Protein AF-A0A529QTK1-F1 (afdb_monomer)

Structure (mmCIF, N/CA/C/O backbone):
data_AF-A0A529QTK1-F1
#
_entry.id   AF-A0A529QTK1-F1
#
loop_
_atom_site.group_PDB
_atom_site.id
_atom_site.type_symbol
_atom_site.label_atom_id
_atom_site.label_alt_id
_atom_site.label_comp_id
_atom_site.label_asym_id
_atom_site.label_entity_id
_atom_site.label_seq_id
_atom_site.pdbx_PDB_ins_code
_atom_site.Cartn_x
_atom_site.Cartn_y
_atom_site.Cartn_z
_atom_site.occupancy
_atom_site.B_iso_or_equiv
_atom_site.auth_seq_id
_atom_site.auth_comp_id
_atom_site.auth_asym_id
_atom_site.auth_atom_id
_atom_site.pdbx_PDB_model_num
ATOM 1 N N . MET A 1 1 ? -13.438 6.188 11.849 1.00 73.81 1 MET A N 1
ATOM 2 C CA . MET A 1 1 ? -12.173 6.450 12.564 1.00 73.81 1 MET A CA 1
ATOM 3 C C . MET A 1 1 ? -12.417 7.597 13.525 1.00 73.81 1 MET A C 1
ATOM 5 O O . MET A 1 1 ? -13.059 8.568 13.130 1.00 73.81 1 MET A O 1
ATOM 9 N N . LYS A 1 2 ? -11.990 7.445 14.773 1.00 82.31 2 LYS A N 1
ATOM 10 C CA . LYS A 1 2 ? -12.064 8.463 15.828 1.00 82.31 2 LYS A CA 1
ATOM 11 C C . LYS A 1 2 ? -10.738 8.467 16.573 1.00 82.31 2 LYS A C 1
ATOM 13 O O . LYS A 1 2 ? -10.085 7.428 16.594 1.00 82.31 2 LYS A O 1
ATOM 18 N N . TYR A 1 3 ? -10.356 9.593 17.167 1.00 80.44 3 TYR A N 1
ATOM 19 C CA . TYR A 1 3 ? -9.259 9.559 18.127 1.00 80.44 3 TYR A CA 1
ATOM 20 C C . TYR A 1 3 ? -9.707 8.805 19.373 1.00 80.44 3 TYR A C 1
ATOM 22 O O . TYR A 1 3 ? -10.888 8.868 19.715 1.00 80.44 3 TYR A O 1
ATOM 30 N N . LYS A 1 4 ? -8.800 8.126 20.080 1.00 81.81 4 LYS A N 1
ATOM 31 C CA . LYS A 1 4 ? -9.155 7.396 21.309 1.00 81.81 4 LYS A CA 1
ATOM 32 C C . LYS A 1 4 ? -9.884 8.290 22.310 1.00 81.81 4 LYS A C 1
ATOM 34 O O . LYS A 1 4 ? -10.850 7.859 22.931 1.00 81.81 4 LYS A O 1
ATOM 39 N N . ILE A 1 5 ? -9.423 9.532 22.447 1.00 82.12 5 ILE A N 1
ATOM 40 C CA . ILE A 1 5 ? -10.019 10.526 23.345 1.00 82.12 5 ILE A CA 1
ATOM 41 C C . ILE A 1 5 ? -11.475 10.865 22.985 1.00 82.12 5 ILE A C 1
ATOM 43 O O . ILE A 1 5 ? -12.234 11.254 23.864 1.00 82.12 5 ILE A O 1
ATOM 47 N N . ASP A 1 6 ? -11.871 10.648 21.730 1.00 85.25 6 ASP A N 1
ATOM 48 C CA . ASP A 1 6 ? -13.224 10.881 21.220 1.00 85.25 6 ASP A CA 1
ATOM 49 C C . ASP A 1 6 ? -14.089 9.604 21.223 1.00 85.25 6 ASP A C 1
ATOM 51 O O . ASP A 1 6 ? -15.208 9.617 20.707 1.00 85.25 6 ASP A O 1
ATOM 55 N N . VAL A 1 7 ? -13.575 8.472 21.727 1.00 85.25 7 VAL A N 1
ATOM 56 C CA . VAL A 1 7 ? -14.351 7.231 21.886 1.00 85.25 7 VAL A CA 1
ATOM 57 C C . VAL A 1 7 ? -14.991 7.213 23.271 1.00 85.25 7 VAL A C 1
ATOM 59 O O . VAL A 1 7 ? -14.496 6.565 24.196 1.00 85.25 7 VAL A O 1
ATOM 62 N N . ASP A 1 8 ? -16.102 7.930 23.393 1.00 89.50 8 ASP A N 1
ATOM 63 C CA . ASP A 1 8 ? -16.934 7.984 24.594 1.00 89.50 8 ASP A CA 1
ATOM 64 C C . ASP A 1 8 ? -18.047 6.915 24.602 1.00 89.50 8 ASP A C 1
ATOM 66 O O . ASP A 1 8 ? -18.205 6.120 23.668 1.00 89.50 8 ASP A O 1
ATOM 70 N N . GLU A 1 9 ? -18.782 6.848 25.715 1.00 88.75 9 GLU A N 1
ATOM 71 C CA . GLU A 1 9 ? -19.874 5.886 25.903 1.00 88.75 9 GLU A CA 1
ATOM 72 C C . GLU A 1 9 ? -21.047 6.167 24.957 1.00 88.75 9 GLU A C 1
ATOM 74 O O . GLU A 1 9 ? -21.639 5.237 24.413 1.00 88.75 9 GLU A O 1
ATOM 79 N N . ASP A 1 10 ? -21.320 7.441 24.671 1.00 90.81 10 ASP A N 1
ATOM 80 C CA . ASP A 1 10 ? -22.391 7.856 23.764 1.00 90.81 10 ASP A CA 1
ATOM 81 C C . ASP A 1 10 ? -22.132 7.366 22.330 1.00 90.81 10 ASP A C 1
ATOM 83 O O . ASP A 1 10 ? -23.041 6.875 21.648 1.00 90.81 10 ASP A O 1
ATOM 87 N N . LEU A 1 11 ? -20.882 7.435 21.860 1.00 87.50 11 LEU A N 1
ATOM 88 C CA . LEU A 1 11 ? -20.485 6.890 20.565 1.00 87.50 11 LEU A CA 1
ATOM 89 C C . LEU A 1 11 ? -20.631 5.364 20.522 1.00 87.50 11 LEU A C 1
ATOM 91 O O . LEU A 1 11 ? -21.099 4.826 19.514 1.00 87.50 11 LEU A O 1
ATOM 95 N N . ARG A 1 12 ? -20.227 4.664 21.589 1.00 88.56 12 ARG A N 1
ATOM 96 C CA . ARG A 1 12 ? -20.360 3.200 21.691 1.00 88.56 12 ARG A CA 1
ATOM 97 C C . ARG A 1 12 ? -21.825 2.784 21.656 1.00 88.56 12 ARG A C 1
ATOM 99 O O . ARG A 1 12 ? -22.177 1.875 20.905 1.00 88.56 12 ARG A O 1
ATOM 106 N N . GLU A 1 13 ? -22.666 3.490 22.399 1.00 90.69 13 GLU A N 1
ATOM 107 C CA . GLU A 1 13 ? -24.103 3.247 22.456 1.00 90.69 13 GLU A CA 1
ATOM 108 C C . GLU A 1 13 ? -24.776 3.538 21.111 1.00 90.69 13 GLU A C 1
ATOM 110 O O . GLU A 1 13 ? -25.578 2.740 20.628 1.00 90.69 13 GLU A O 1
ATOM 115 N N . THR A 1 14 ? -24.377 4.618 20.434 1.00 89.69 14 THR A N 1
ATOM 116 C CA . THR A 1 14 ? -24.846 4.919 19.073 1.00 89.69 14 THR A CA 1
ATOM 117 C C . THR A 1 14 ? -24.508 3.781 18.112 1.00 89.69 14 THR A C 1
ATOM 119 O O . THR A 1 14 ? -25.367 3.341 17.347 1.00 89.69 14 THR A O 1
ATOM 122 N N . LEU A 1 15 ? -23.273 3.269 18.156 1.00 87.19 15 LEU A N 1
ATOM 123 C CA . LEU A 1 15 ? -22.864 2.146 17.314 1.00 87.19 15 LEU A CA 1
ATOM 124 C C . LEU A 1 15 ? -23.662 0.877 17.642 1.00 87.19 15 LEU A C 1
ATOM 126 O O . LEU A 1 15 ? -24.111 0.200 16.721 1.00 87.19 15 LEU A O 1
ATOM 130 N N . ARG A 1 16 ? -23.888 0.584 18.931 1.00 88.06 16 ARG A N 1
ATOM 131 C CA . ARG A 1 16 ? -24.700 -0.556 19.385 1.00 88.06 16 ARG A CA 1
ATOM 132 C C . ARG A 1 16 ? -26.124 -0.478 18.838 1.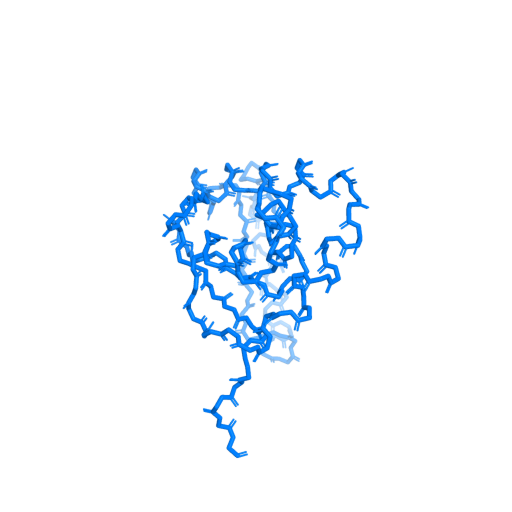00 88.06 16 ARG A C 1
ATOM 134 O O . ARG A 1 16 ? -26.602 -1.450 18.260 1.00 88.06 16 ARG A O 1
ATOM 141 N N . LEU A 1 17 ? -26.772 0.680 18.959 1.00 90.31 17 LEU A N 1
ATOM 142 C CA . LEU A 1 17 ? -28.128 0.902 18.453 1.00 90.31 17 LEU A CA 1
ATOM 143 C C . LEU A 1 17 ? -28.206 0.754 16.929 1.00 90.31 17 LEU A C 1
ATOM 145 O O . LEU A 1 17 ? -29.158 0.167 16.418 1.00 90.31 17 LEU A O 1
ATOM 149 N N . VAL A 1 18 ? -27.198 1.239 16.197 1.00 85.69 18 VAL A N 1
ATOM 150 C CA . VAL A 1 18 ? -27.107 1.033 14.744 1.00 85.69 18 VAL A CA 1
ATOM 151 C C . VAL A 1 18 ? -26.986 -0.458 14.426 1.00 85.69 18 VAL A C 1
ATOM 153 O O . VAL A 1 18 ? -27.767 -0.960 13.618 1.00 85.69 18 VAL A O 1
ATOM 156 N N . CYS A 1 19 ? -26.084 -1.188 15.090 1.00 84.69 19 CYS A N 1
ATOM 157 C CA . CYS A 1 19 ? -25.950 -2.637 14.913 1.00 84.69 19 CYS A CA 1
ATOM 158 C C . CYS A 1 19 ? -27.272 -3.372 15.168 1.00 84.69 19 CYS A C 1
ATOM 160 O O . CYS A 1 19 ? -27.638 -4.251 14.397 1.00 84.69 19 CYS A O 1
ATOM 162 N N . GLU A 1 20 ? -28.018 -2.997 16.207 1.00 85.38 20 GLU A N 1
ATOM 163 C CA . GLU A 1 20 ? -29.306 -3.622 16.533 1.00 85.38 20 GLU A CA 1
ATOM 164 C C . GLU A 1 20 ? -30.408 -3.303 15.517 1.00 85.38 20 GLU A C 1
ATOM 166 O O . GLU A 1 20 ? -31.267 -4.145 15.255 1.00 85.38 20 GLU A O 1
ATOM 171 N N . GLN A 1 21 ? -30.402 -2.104 14.930 1.00 85.44 21 GLN A N 1
ATOM 172 C CA . GLN A 1 21 ? -31.438 -1.679 13.986 1.00 85.44 21 GLN A CA 1
ATOM 173 C C . GLN A 1 21 ? -31.227 -2.200 12.565 1.00 85.44 21 GLN A C 1
ATOM 175 O O . GLN A 1 21 ? -32.196 -2.572 11.898 1.00 85.44 21 GLN A O 1
ATOM 180 N N . VAL A 1 22 ? -29.989 -2.172 12.069 1.00 83.25 22 VAL A N 1
ATOM 181 C CA . VAL A 1 22 ? -29.685 -2.554 10.681 1.00 83.25 22 VAL A CA 1
ATOM 182 C C . VAL A 1 22 ? -28.974 -3.894 10.573 1.00 83.25 22 VAL A C 1
ATOM 184 O O . VAL A 1 22 ? -29.207 -4.592 9.584 1.00 83.25 22 VAL A O 1
ATOM 187 N N . GLY A 1 23 ? -28.182 -4.277 11.576 1.00 74.44 23 GLY A N 1
ATOM 188 C CA . GLY A 1 23 ? -27.426 -5.528 11.602 1.00 74.44 23 GLY A CA 1
ATOM 189 C C . GLY A 1 23 ? -26.710 -5.826 10.285 1.00 74.44 23 GLY A C 1
ATOM 190 O O . GLY A 1 23 ? -26.247 -4.928 9.571 1.00 74.44 23 GLY A O 1
ATOM 191 N N . ASP A 1 24 ? -26.722 -7.101 9.928 1.00 76.56 24 ASP A N 1
ATOM 192 C CA . ASP A 1 24 ? -26.035 -7.683 8.774 1.00 76.56 24 ASP A CA 1
ATOM 193 C C . ASP A 1 24 ? -26.604 -7.200 7.425 1.00 76.56 24 ASP A C 1
ATOM 195 O O . ASP A 1 24 ? -26.064 -7.499 6.362 1.00 76.56 24 ASP A O 1
ATOM 199 N N . ARG A 1 25 ? -27.710 -6.437 7.425 1.00 80.50 25 ARG A N 1
ATOM 200 C CA . ARG A 1 25 ? -28.280 -5.878 6.187 1.00 80.50 25 ARG A CA 1
ATOM 201 C C . ARG A 1 25 ? -27.394 -4.805 5.565 1.00 80.50 25 ARG A C 1
ATOM 203 O O . ARG A 1 25 ? -27.549 -4.534 4.376 1.00 80.50 25 ARG A O 1
ATOM 210 N N . ILE A 1 26 ? -26.562 -4.140 6.368 1.00 79.56 26 ILE A N 1
ATOM 211 C CA . ILE A 1 26 ? -25.707 -3.029 5.924 1.00 79.56 26 ILE A CA 1
ATOM 212 C C . ILE A 1 26 ? -24.228 -3.400 5.976 1.00 79.56 26 ILE A C 1
ATOM 214 O O . ILE A 1 26 ? -23.487 -3.024 5.069 1.00 79.56 26 ILE A O 1
ATOM 218 N N . ALA A 1 27 ? -23.79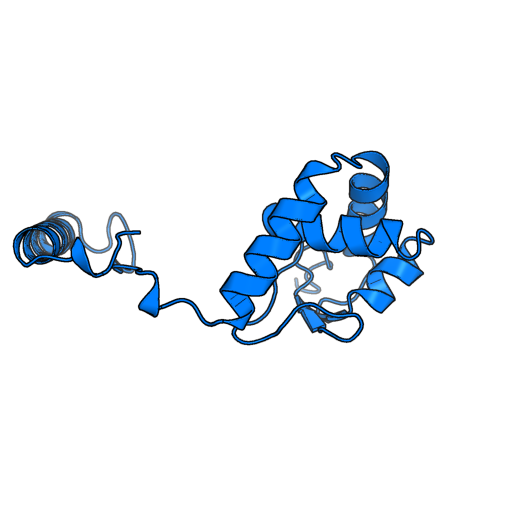1 -4.115 7.010 1.00 78.50 27 ALA A N 1
ATOM 219 C CA . ALA A 1 27 ? -22.407 -4.539 7.146 1.00 78.50 27 ALA A CA 1
ATOM 220 C C . ALA A 1 27 ? -22.323 -5.836 7.947 1.00 78.50 27 ALA A C 1
ATOM 222 O O . ALA A 1 27 ? -23.032 -5.990 8.937 1.00 78.50 27 ALA A O 1
ATOM 223 N N . ASP A 1 28 ? -21.403 -6.718 7.555 1.00 75.81 28 ASP A N 1
ATOM 224 C CA . ASP A 1 28 ? -21.101 -7.944 8.302 1.00 75.81 28 ASP A CA 1
ATOM 225 C C . ASP A 1 28 ? -20.452 -7.641 9.664 1.00 75.81 28 ASP A C 1
ATOM 227 O O . ASP A 1 28 ? -20.523 -8.442 10.593 1.00 75.81 28 ASP A O 1
ATOM 231 N N . GLU A 1 29 ? -19.791 -6.484 9.790 1.00 80.38 29 GLU A N 1
ATOM 232 C CA . GLU A 1 29 ? -19.121 -6.083 11.019 1.00 80.38 29 GLU A CA 1
ATOM 233 C C . GLU A 1 29 ? -19.019 -4.560 11.165 1.00 80.38 29 GLU A C 1
ATOM 235 O O . GLU A 1 29 ? -18.652 -3.842 10.231 1.00 80.38 29 GLU A O 1
ATOM 240 N N . PHE A 1 30 ? -19.268 -4.071 12.381 1.00 81.50 30 PHE A N 1
ATOM 241 C CA . PHE A 1 30 ? -19.050 -2.682 12.767 1.00 81.50 30 PHE A CA 1
ATOM 242 C C . PHE A 1 30 ? -17.859 -2.602 13.725 1.00 81.50 30 PHE A C 1
ATOM 244 O O . PHE A 1 30 ? -17.866 -3.210 14.794 1.00 81.50 30 PHE A O 1
ATOM 251 N N . ARG A 1 31 ? -16.829 -1.832 13.357 1.00 84.19 31 ARG A N 1
ATOM 252 C CA . ARG A 1 31 ? -15.635 -1.616 14.189 1.00 84.19 31 ARG A CA 1
ATOM 253 C C . ARG A 1 31 ? -15.350 -0.135 14.389 1.00 84.19 31 ARG A C 1
ATOM 255 O O . ARG A 1 31 ? -15.432 0.660 13.452 1.00 84.19 31 ARG A O 1
ATOM 262 N N . ILE A 1 32 ? -14.936 0.214 15.603 1.00 86.19 32 ILE A N 1
ATOM 263 C CA . ILE A 1 32 ? -14.294 1.497 15.893 1.00 86.19 32 ILE A CA 1
ATOM 264 C C . ILE A 1 32 ? -12.794 1.295 15.694 1.00 86.19 32 ILE A C 1
ATOM 266 O O . ILE A 1 32 ? -12.214 0.392 16.283 1.00 86.19 32 ILE A O 1
ATOM 270 N N . LEU A 1 33 ? -12.192 2.127 14.845 1.00 85.12 33 LEU A N 1
ATOM 271 C CA . LEU A 1 33 ? -10.747 2.179 14.638 1.00 85.12 33 LEU A CA 1
ATOM 272 C C . LEU A 1 33 ? -10.216 3.518 15.143 1.00 85.12 33 LEU A C 1
ATOM 274 O O . LEU A 1 33 ? -10.764 4.575 14.787 1.00 85.12 33 LEU A O 1
ATOM 278 N N . THR A 1 34 ? -9.147 3.437 15.922 1.00 86.75 34 THR A N 1
ATOM 279 C CA . THR A 1 34 ? -8.422 4.544 16.544 1.00 86.75 34 THR A CA 1
ATOM 280 C C . THR A 1 34 ? -6.955 4.546 16.128 1.00 86.75 34 THR A C 1
ATOM 282 O O . THR A 1 34 ? -6.473 3.641 15.446 1.00 86.75 34 THR A O 1
ATOM 285 N N . GLU A 1 35 ? -6.222 5.574 16.541 1.00 83.94 35 GLU A N 1
ATOM 286 C CA . GLU A 1 35 ? -4.771 5.647 16.400 1.00 83.94 35 GLU A CA 1
ATOM 287 C C . GLU A 1 35 ? -4.028 4.529 17.149 1.00 83.94 35 GLU A C 1
ATOM 289 O O . GLU A 1 35 ? -2.915 4.193 16.753 1.00 83.94 35 GLU A O 1
ATOM 294 N N . GLU A 1 36 ? -4.627 3.917 18.178 1.00 85.06 36 GLU A N 1
ATOM 295 C CA . GLU A 1 36 ? -4.016 2.789 18.902 1.00 85.06 36 GLU A CA 1
ATOM 296 C C . GLU A 1 36 ? -4.023 1.488 18.096 1.00 85.06 36 GLU A C 1
ATOM 298 O O . GLU A 1 36 ? -3.191 0.612 18.324 1.00 85.06 36 GLU A O 1
ATOM 303 N N . ASP A 1 37 ? -4.924 1.379 17.119 1.00 84.75 37 ASP A N 1
ATOM 304 C CA . ASP A 1 37 ? -5.009 0.231 16.215 1.00 84.75 37 ASP A CA 1
ATOM 305 C C . ASP A 1 37 ? -3.960 0.298 15.088 1.00 84.75 37 ASP A C 1
ATOM 307 O O . ASP A 1 37 ? -3.877 -0.597 14.241 1.00 84.75 37 ASP A O 1
ATOM 311 N N . LEU A 1 38 ? -3.152 1.365 15.058 1.00 85.06 38 LEU A N 1
ATOM 312 C CA . LEU A 1 38 ? -2.092 1.576 14.081 1.00 85.06 38 LEU A CA 1
ATOM 313 C C . LEU A 1 38 ? -0.728 1.253 14.683 1.00 85.06 38 LEU A C 1
ATOM 315 O O . LEU A 1 38 ? -0.296 1.810 15.690 1.00 85.06 38 LEU A O 1
ATOM 319 N N . THR A 1 39 ? 0.018 0.399 13.997 1.00 87.75 39 THR A N 1
ATOM 320 C CA . THR A 1 39 ? 1.417 0.143 14.341 1.00 87.75 39 THR A CA 1
ATOM 321 C C . THR A 1 39 ? 2.328 1.252 13.827 1.00 87.75 39 THR A C 1
ATOM 323 O O . THR A 1 39 ? 2.041 1.907 12.822 1.00 87.75 39 THR A O 1
ATOM 326 N N . LEU A 1 40 ? 3.493 1.416 14.464 1.00 88.19 40 LEU A N 1
ATOM 327 C CA . LEU A 1 40 ? 4.510 2.373 14.014 1.00 88.19 40 LEU A CA 1
ATOM 32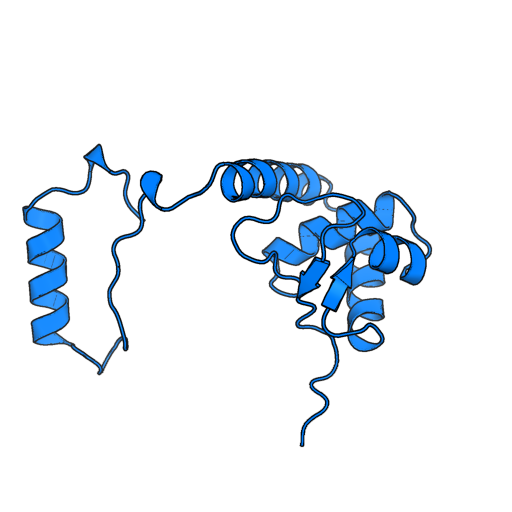8 C C . LEU A 1 40 ? 4.883 2.157 12.538 1.00 88.19 40 LEU A C 1
ATOM 330 O O . LEU A 1 40 ? 5.033 3.120 11.795 1.00 88.19 40 LEU A O 1
ATOM 334 N N . ALA A 1 41 ? 4.968 0.900 12.090 1.00 90.50 41 ALA A N 1
ATOM 335 C CA . ALA A 1 41 ? 5.244 0.584 10.691 1.00 90.50 41 ALA A CA 1
ATOM 336 C C . ALA A 1 41 ? 4.153 1.123 9.753 1.00 90.50 41 ALA A C 1
ATOM 338 O O . ALA A 1 41 ? 4.476 1.682 8.710 1.00 90.50 41 ALA A O 1
ATOM 339 N N . GLN A 1 42 ? 2.874 1.010 10.127 1.00 91.25 42 GLN A N 1
ATOM 340 C CA . GLN A 1 42 ? 1.766 1.557 9.337 1.00 91.25 42 GLN A CA 1
ATOM 341 C C . GLN A 1 42 ? 1.806 3.086 9.286 1.00 91.25 42 GLN A C 1
ATOM 343 O O . GLN A 1 42 ? 1.599 3.653 8.215 1.00 91.25 42 GLN A O 1
ATOM 348 N N . ILE A 1 43 ? 2.121 3.746 10.405 1.00 90.00 43 ILE A N 1
ATOM 349 C CA . ILE A 1 43 ? 2.248 5.209 10.470 1.00 90.00 43 ILE A CA 1
ATOM 350 C C . ILE A 1 43 ? 3.399 5.691 9.581 1.00 90.00 43 ILE A C 1
ATOM 352 O O . ILE A 1 43 ? 3.211 6.585 8.758 1.00 90.00 43 ILE A O 1
ATOM 356 N N . GLU A 1 44 ? 4.581 5.089 9.710 1.00 92.44 44 GLU A N 1
ATOM 357 C CA . GLU A 1 44 ? 5.753 5.469 8.916 1.00 92.44 44 GLU A CA 1
ATOM 358 C C . GLU A 1 44 ? 5.556 5.166 7.424 1.00 92.44 44 GLU A C 1
ATOM 360 O O . GLU A 1 44 ? 5.872 6.002 6.581 1.00 92.44 44 GLU A O 1
ATOM 365 N N . ASN A 1 45 ? 4.944 4.030 7.078 1.00 94.38 45 ASN A N 1
ATOM 366 C CA . ASN A 1 45 ? 4.578 3.745 5.691 1.00 94.38 45 ASN A CA 1
ATOM 367 C C . ASN A 1 45 ? 3.592 4.777 5.141 1.00 94.38 45 ASN A C 1
ATOM 369 O O . ASN A 1 45 ? 3.739 5.213 4.004 1.00 94.38 45 ASN A O 1
ATOM 373 N N . ALA A 1 46 ? 2.580 5.169 5.920 1.00 91.62 46 ALA A N 1
ATOM 374 C CA . ALA A 1 46 ? 1.595 6.151 5.482 1.00 91.62 46 ALA A CA 1
ATOM 375 C C . ALA A 1 46 ? 2.248 7.509 5.181 1.00 91.62 46 ALA A C 1
ATOM 377 O O . ALA A 1 46 ? 1.903 8.129 4.175 1.00 91.62 46 ALA A O 1
ATOM 378 N N . LYS A 1 47 ? 3.223 7.936 5.997 1.00 92.81 47 LYS A N 1
ATOM 379 C CA . LYS A 1 47 ? 4.018 9.148 5.738 1.00 92.81 47 LYS A CA 1
ATOM 380 C C . LYS A 1 47 ? 4.754 9.057 4.404 1.00 92.81 47 LYS A C 1
ATOM 382 O O . LYS A 1 47 ? 4.611 9.965 3.588 1.00 92.81 47 LYS A O 1
ATOM 387 N N . ASP A 1 48 ? 5.473 7.961 4.163 1.00 91.88 48 ASP A N 1
ATOM 388 C CA . ASP A 1 48 ? 6.204 7.743 2.908 1.00 91.88 48 ASP A CA 1
ATOM 389 C C . ASP A 1 48 ? 5.259 7.753 1.702 1.00 91.88 48 ASP A C 1
ATOM 391 O O . ASP A 1 48 ? 5.507 8.437 0.711 1.00 91.88 48 ASP A O 1
ATOM 395 N N . ILE A 1 49 ? 4.143 7.024 1.791 1.00 93.00 49 ILE A N 1
ATOM 396 C CA . ILE A 1 49 ? 3.174 6.923 0.698 1.00 93.00 49 ILE A CA 1
ATOM 397 C C . ILE A 1 49 ? 2.594 8.301 0.359 1.00 93.00 49 ILE A C 1
ATOM 399 O O . ILE A 1 49 ? 2.508 8.646 -0.818 1.00 93.00 49 ILE A O 1
ATOM 403 N N . VAL A 1 50 ? 2.230 9.106 1.362 1.00 91.25 50 VAL A N 1
ATOM 404 C CA 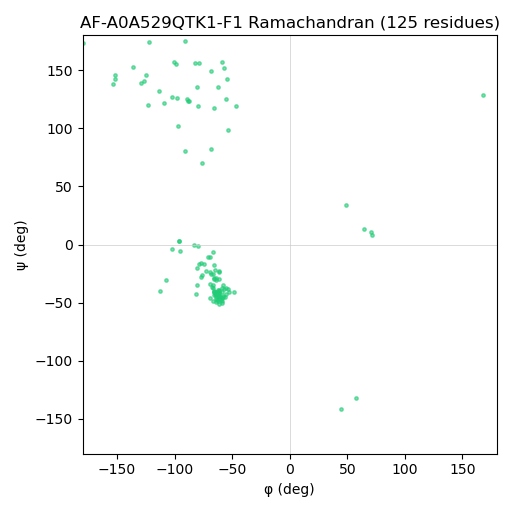. VAL A 1 50 ? 1.726 10.473 1.147 1.00 91.25 50 VAL A CA 1
ATOM 405 C C . VAL A 1 50 ? 2.810 11.381 0.566 1.00 91.25 50 VAL A C 1
ATOM 407 O O . VAL A 1 50 ? 2.529 12.120 -0.377 1.00 91.25 50 VAL A O 1
ATOM 410 N N . ALA A 1 51 ? 4.039 11.308 1.083 1.00 89.88 51 ALA A N 1
ATOM 411 C CA . ALA A 1 51 ? 5.153 12.118 0.601 1.00 89.88 51 ALA A CA 1
ATOM 412 C C . ALA A 1 51 ? 5.450 11.847 -0.880 1.00 89.88 51 ALA A C 1
ATOM 414 O O . ALA A 1 51 ? 5.567 12.791 -1.657 1.00 89.88 51 ALA A O 1
ATOM 415 N N . TYR A 1 52 ? 5.494 10.578 -1.293 1.00 88.50 52 TYR A N 1
ATOM 416 C CA . TYR A 1 52 ? 5.763 10.222 -2.689 1.00 88.50 52 TYR A CA 1
ATOM 417 C C . TYR A 1 52 ? 4.560 10.417 -3.616 1.00 88.50 52 TYR A C 1
ATOM 419 O O . TYR A 1 52 ? 4.720 10.672 -4.809 1.00 88.50 52 TYR A O 1
ATOM 427 N N . ALA A 1 53 ? 3.331 10.322 -3.102 1.00 84.19 53 ALA A N 1
ATOM 428 C CA . ALA A 1 53 ? 2.137 10.610 -3.897 1.00 84.19 53 ALA A CA 1
ATOM 429 C C . ALA A 1 53 ? 2.079 12.081 -4.342 1.00 84.19 53 ALA A C 1
ATOM 431 O O . ALA A 1 53 ? 1.553 12.371 -5.418 1.00 84.19 53 ALA A O 1
ATOM 432 N N . ALA A 1 54 ? 2.668 12.992 -3.559 1.00 85.31 54 ALA A N 1
ATOM 433 C CA . ALA A 1 54 ? 2.738 14.417 -3.870 1.00 85.31 54 ALA A CA 1
ATOM 434 C C . ALA A 1 54 ? 3.655 14.758 -5.062 1.00 85.31 54 ALA A C 1
ATOM 436 O O . ALA A 1 54 ? 3.605 15.882 -5.556 1.00 85.31 54 ALA A O 1
ATOM 437 N N . ASP A 1 55 ? 4.458 13.809 -5.552 1.00 83.44 55 ASP A N 1
ATOM 438 C CA . ASP A 1 55 ? 5.331 14.023 -6.712 1.00 83.44 55 ASP A CA 1
ATOM 439 C C . ASP A 1 55 ? 4.580 13.995 -8.051 1.00 83.44 55 ASP A C 1
ATOM 441 O O . ASP A 1 55 ? 5.122 14.424 -9.067 1.00 83.44 55 ASP A O 1
ATOM 445 N N . TYR A 1 56 ? 3.347 13.472 -8.072 1.00 85.06 56 TYR A N 1
ATOM 446 C CA . TYR A 1 56 ? 2.487 13.386 -9.262 1.00 85.06 56 TYR A CA 1
ATOM 447 C C . TYR A 1 56 ? 3.167 12.794 -10.512 1.00 85.06 56 TYR A C 1
ATOM 449 O O . TYR A 1 56 ? 2.851 13.159 -11.645 1.00 85.06 56 TYR A O 1
ATOM 457 N N . ASP A 1 57 ? 4.077 11.835 -10.327 1.00 91.88 57 ASP A N 1
ATOM 458 C CA . ASP A 1 57 ? 4.768 11.155 -11.423 1.00 91.88 57 ASP A CA 1
ATOM 459 C C . ASP A 1 57 ? 3.858 10.122 -12.118 1.00 91.88 57 ASP A C 1
ATOM 461 O O . ASP A 1 57 ? 3.997 8.902 -11.980 1.00 91.88 57 ASP A O 1
ATOM 465 N N . PHE A 1 58 ? 2.860 10.624 -12.845 1.00 94.00 58 PHE A N 1
ATOM 466 C CA . PHE A 1 58 ? 1.829 9.808 -13.483 1.00 94.00 58 PHE A CA 1
ATOM 467 C C . PHE A 1 58 ? 2.384 8.881 -14.566 1.00 94.00 58 PHE A C 1
ATOM 469 O O . PHE A 1 58 ? 1.846 7.793 -14.773 1.00 94.00 58 PHE A O 1
ATOM 476 N N . GLU A 1 59 ? 3.457 9.283 -15.245 1.00 95.69 59 GLU A N 1
ATOM 477 C CA . GLU A 1 59 ? 4.114 8.461 -16.261 1.00 95.69 59 GLU A CA 1
ATOM 478 C C . GLU A 1 59 ? 4.757 7.225 -15.617 1.00 95.69 59 GLU A C 1
ATOM 480 O O . GLU A 1 59 ? 4.506 6.095 -16.054 1.00 95.69 59 GLU A O 1
ATOM 485 N N . ALA A 1 60 ? 5.516 7.410 -14.531 1.00 95.19 60 ALA A N 1
ATOM 486 C CA . ALA A 1 60 ? 6.102 6.291 -13.803 1.00 95.19 60 ALA A CA 1
ATOM 487 C C . ALA A 1 60 ? 5.022 5.396 -13.187 1.00 95.19 60 ALA A C 1
ATOM 489 O O . ALA A 1 60 ? 5.097 4.173 -13.309 1.00 95.19 60 ALA A O 1
ATOM 490 N N . GLN A 1 61 ? 3.975 5.983 -12.599 1.00 95.19 61 GLN A N 1
ATOM 491 C CA . GLN A 1 61 ? 2.830 5.229 -12.076 1.00 95.19 61 GLN A CA 1
ATOM 492 C C . GLN A 1 61 ? 2.157 4.379 -13.155 1.00 95.19 61 GLN A C 1
ATOM 494 O O . GLN A 1 61 ? 1.865 3.210 -12.913 1.00 95.19 61 GLN A O 1
ATOM 499 N N . THR A 1 62 ? 1.935 4.940 -14.345 1.00 95.94 62 THR A N 1
ATOM 500 C CA . THR A 1 62 ? 1.325 4.226 -15.477 1.00 95.94 62 THR A CA 1
ATOM 501 C C . THR A 1 62 ? 2.211 3.072 -15.932 1.00 95.94 62 THR A C 1
ATOM 503 O O . THR A 1 62 ? 1.727 1.961 -16.148 1.00 95.94 62 THR A O 1
ATOM 506 N N . THR A 1 63 ? 3.520 3.311 -16.014 1.00 97.00 63 THR A N 1
ATOM 507 C CA . THR A 1 63 ? 4.507 2.301 -16.417 1.00 97.00 63 THR A CA 1
ATOM 508 C C . THR A 1 63 ? 4.552 1.143 -15.426 1.00 97.00 63 THR A C 1
ATOM 510 O O . THR A 1 63 ? 4.472 -0.021 -15.821 1.00 97.00 63 THR A O 1
ATOM 513 N N . VAL A 1 64 ? 4.617 1.446 -14.127 1.00 96.56 64 VAL A N 1
ATOM 514 C CA . VAL A 1 64 ? 4.601 0.428 -13.073 1.00 96.56 64 VAL A CA 1
ATOM 515 C C . VAL A 1 64 ? 3.273 -0.329 -13.078 1.00 96.56 64 VAL A C 1
ATOM 517 O O . VAL A 1 64 ? 3.284 -1.558 -13.087 1.00 96.56 64 VAL A O 1
ATOM 520 N N . ALA A 1 65 ? 2.136 0.368 -13.152 1.00 96.00 65 ALA A N 1
ATOM 521 C CA . ALA A 1 65 ? 0.816 -0.260 -13.187 1.00 96.00 65 ALA A CA 1
ATOM 522 C C . ALA A 1 65 ? 0.653 -1.218 -14.380 1.00 96.00 65 ALA A C 1
ATOM 524 O O . ALA A 1 65 ? 0.081 -2.294 -14.223 1.00 96.00 65 ALA A O 1
ATOM 525 N N . ALA A 1 66 ? 1.207 -0.881 -15.549 1.00 95.31 66 ALA A N 1
ATOM 526 C CA . ALA A 1 66 ? 1.199 -1.753 -16.726 1.00 95.31 66 ALA A CA 1
ATOM 527 C C . ALA A 1 66 ? 2.091 -3.003 -16.572 1.00 95.31 66 ALA A C 1
ATOM 529 O O . ALA A 1 66 ? 1.856 -4.016 -17.240 1.00 95.31 66 ALA A O 1
ATOM 530 N N . ALA A 1 67 ? 3.104 -2.955 -15.701 1.00 95.56 67 ALA A N 1
ATOM 531 C CA . ALA A 1 67 ? 3.969 -4.094 -15.402 1.00 95.56 67 ALA A CA 1
ATOM 532 C C . ALA A 1 67 ? 3.335 -5.069 -14.395 1.00 95.56 67 ALA A C 1
ATOM 534 O O . ALA A 1 67 ? 3.509 -6.280 -14.545 1.00 95.56 67 ALA A O 1
ATOM 535 N N . LEU A 1 68 ? 2.563 -4.569 -13.418 1.00 95.38 68 LEU A N 1
ATOM 536 C CA . LEU A 1 68 ? 1.993 -5.366 -12.318 1.00 95.38 68 LEU A CA 1
ATOM 537 C C . LEU A 1 68 ? 1.279 -6.666 -12.752 1.00 95.38 68 LEU A C 1
ATOM 539 O O . LEU A 1 68 ? 1.523 -7.689 -12.110 1.00 95.38 68 LEU A O 1
ATOM 543 N N . PRO A 1 69 ? 0.485 -6.717 -13.842 1.00 95.69 69 PRO A N 1
ATOM 544 C CA . PRO A 1 69 ? -0.197 -7.949 -14.251 1.00 95.69 69 PRO A CA 1
ATOM 545 C C . PRO A 1 69 ? 0.710 -9.093 -14.696 1.00 95.69 69 PRO A C 1
ATOM 547 O O . PRO A 1 69 ? 0.263 -10.239 -14.763 1.00 95.69 69 PRO A O 1
ATOM 550 N N . LYS A 1 70 ? 1.967 -8.790 -15.030 1.00 94.31 70 LYS A N 1
ATOM 551 C CA . LYS A 1 70 ? 2.976 -9.772 -15.451 1.00 94.31 70 LYS A CA 1
ATOM 552 C C . LYS A 1 70 ? 3.853 -10.237 -14.287 1.00 94.31 70 LYS A C 1
ATOM 554 O O . LYS A 1 70 ? 4.697 -11.106 -14.481 1.00 94.31 70 LYS A O 1
ATOM 559 N N . LEU A 1 71 ? 3.680 -9.643 -13.108 1.00 95.31 71 LEU A N 1
ATOM 560 C CA . LEU A 1 71 ? 4.495 -9.897 -11.929 1.00 95.31 71 LEU A CA 1
ATOM 561 C C . LEU A 1 71 ? 3.797 -10.873 -10.971 1.00 95.31 71 LEU A C 1
ATOM 563 O O . LEU A 1 71 ? 2.568 -10.978 -10.991 1.00 95.31 71 LEU A O 1
ATOM 567 N N . PRO A 1 72 ? 4.553 -11.593 -10.122 1.00 95.69 72 PRO A N 1
ATOM 568 C CA . PRO A 1 72 ? 3.974 -12.483 -9.124 1.00 95.69 72 PRO A CA 1
ATOM 569 C C . PRO A 1 72 ? 3.039 -11.757 -8.147 1.00 95.69 72 PRO A C 1
ATOM 571 O O . PRO A 1 72 ? 3.175 -10.559 -7.895 1.00 95.69 72 PRO A O 1
ATOM 574 N N . ALA A 1 73 ? 2.123 -12.515 -7.536 1.00 95.88 73 ALA A N 1
ATOM 575 C CA . ALA A 1 73 ? 1.190 -12.010 -6.522 1.00 95.88 73 ALA A CA 1
ATOM 576 C C . ALA A 1 73 ? 1.884 -11.526 -5.236 1.00 95.88 73 ALA A C 1
ATOM 578 O O . ALA A 1 73 ? 1.317 -10.736 -4.484 1.00 95.88 73 ALA A O 1
ATOM 579 N N . ARG A 1 74 ? 3.105 -12.004 -4.972 1.00 96.31 74 ARG A N 1
ATOM 580 C CA . ARG A 1 74 ? 3.971 -11.536 -3.888 1.00 96.31 74 ARG A CA 1
ATOM 581 C C . ARG A 1 74 ? 5.282 -11.075 -4.488 1.00 96.31 74 ARG A C 1
ATOM 583 O O . ARG A 1 74 ? 5.949 -11.872 -5.140 1.00 96.31 74 ARG A O 1
ATOM 590 N N . ILE A 1 75 ? 5.622 -9.811 -4.288 1.00 97.00 75 ILE A N 1
ATOM 591 C CA . ILE A 1 75 ? 6.765 -9.189 -4.955 1.00 97.00 75 ILE A CA 1
ATOM 592 C C . ILE A 1 75 ? 7.340 -8.064 -4.094 1.00 97.00 75 ILE A C 1
ATOM 594 O O . ILE A 1 75 ? 6.600 -7.383 -3.384 1.00 97.00 75 ILE A O 1
ATOM 598 N N . SER A 1 76 ? 8.654 -7.874 -4.138 1.00 97.00 76 SER A N 1
ATOM 599 C CA . SER A 1 76 ? 9.325 -6.768 -3.455 1.00 97.00 76 SER A CA 1
ATOM 600 C C . SER A 1 76 ? 9.274 -5.461 -4.250 1.00 97.00 76 SER A C 1
ATOM 602 O O . SER A 1 76 ? 9.197 -5.455 -5.481 1.00 97.00 76 SER A O 1
ATOM 604 N N . LEU A 1 77 ? 9.398 -4.324 -3.560 1.00 95.25 77 LEU A N 1
ATOM 605 C CA . LEU A 1 77 ? 9.533 -3.019 -4.221 1.00 95.25 77 LEU A CA 1
ATOM 606 C C . LEU A 1 77 ? 10.729 -2.968 -5.177 1.00 95.25 77 LEU A C 1
ATOM 608 O O . LEU A 1 77 ? 10.627 -2.398 -6.265 1.00 95.25 77 LEU A O 1
ATOM 612 N N . ARG A 1 78 ? 11.848 -3.601 -4.805 1.00 95.31 78 ARG A N 1
ATOM 613 C CA . ARG A 1 78 ? 13.037 -3.687 -5.658 1.00 95.31 78 ARG A CA 1
ATOM 614 C C . ARG A 1 78 ? 12.752 -4.414 -6.968 1.00 95.31 78 ARG A C 1
ATOM 616 O O . ARG A 1 78 ? 13.167 -3.942 -8.022 1.00 95.31 78 ARG A O 1
ATOM 623 N N . GLU A 1 79 ? 12.042 -5.535 -6.916 1.00 96.44 79 GLU A N 1
ATOM 624 C CA . GLU A 1 79 ? 11.680 -6.296 -8.115 1.00 96.44 79 GLU A CA 1
ATOM 625 C C . GLU A 1 79 ? 10.709 -5.514 -9.009 1.00 96.44 79 GLU A C 1
ATOM 627 O O . GLU A 1 79 ? 10.867 -5.529 -10.227 1.00 96.44 79 GLU A O 1
ATOM 632 N N . ILE A 1 80 ? 9.761 -4.762 -8.435 1.00 96.12 80 ILE A N 1
ATOM 633 C CA . ILE A 1 80 ? 8.867 -3.881 -9.210 1.00 96.12 80 ILE A CA 1
ATOM 634 C C . ILE A 1 80 ? 9.666 -2.766 -9.909 1.00 96.12 80 ILE A C 1
ATOM 636 O O . ILE A 1 80 ? 9.475 -2.491 -11.100 1.00 96.12 80 ILE A O 1
ATOM 640 N N . ALA A 1 81 ? 10.592 -2.131 -9.190 1.00 95.38 81 ALA A N 1
ATOM 641 C CA . ALA A 1 81 ? 11.469 -1.094 -9.730 1.00 95.38 81 ALA A CA 1
ATOM 642 C C . ALA A 1 81 ? 12.360 -1.618 -10.871 1.00 95.38 81 ALA A C 1
ATOM 644 O O . ALA A 1 81 ? 12.548 -0.937 -11.881 1.00 95.38 81 ALA A O 1
ATOM 645 N N . GLN A 1 82 ? 12.868 -2.845 -10.740 1.00 95.38 82 GLN A N 1
ATOM 646 C CA . GLN A 1 82 ? 13.651 -3.513 -11.781 1.00 95.38 82 GLN A CA 1
ATOM 647 C C . GLN A 1 82 ? 12.789 -3.885 -12.990 1.00 95.38 82 GLN A C 1
ATOM 649 O O . GLN A 1 82 ? 13.171 -3.593 -14.121 1.00 95.38 82 GLN A O 1
ATOM 654 N N . ALA A 1 83 ? 11.611 -4.469 -12.767 1.00 94.94 83 ALA A N 1
ATOM 655 C CA . ALA A 1 83 ? 10.711 -4.893 -13.837 1.00 94.94 83 ALA A CA 1
ATOM 656 C C . ALA A 1 83 ? 10.142 -3.726 -14.657 1.00 94.94 83 ALA A C 1
ATOM 658 O O . ALA A 1 83 ? 9.859 -3.890 -15.842 1.00 94.94 83 ALA A O 1
ATOM 659 N N . SER A 1 84 ? 9.980 -2.551 -14.044 1.00 94.25 84 SER A N 1
ATOM 660 C CA . SER A 1 84 ? 9.569 -1.331 -14.751 1.00 94.25 84 SER A CA 1
ATOM 661 C C . SER A 1 84 ? 10.710 -0.655 -15.518 1.00 94.25 84 SER A C 1
ATOM 663 O O . SER A 1 84 ? 10.441 0.183 -16.373 1.00 94.25 84 SER A O 1
ATOM 665 N N . GLY A 1 85 ? 11.973 -0.993 -15.229 1.00 95.50 85 GLY A N 1
ATOM 666 C CA . GLY A 1 85 ? 13.146 -0.350 -15.834 1.00 95.50 85 GLY A CA 1
ATOM 667 C C . GLY A 1 85 ? 13.393 1.089 -15.362 1.00 95.50 85 GLY A C 1
ATOM 668 O O . GLY A 1 85 ? 14.226 1.782 -15.937 1.00 95.50 85 GLY A O 1
ATOM 669 N N . LEU A 1 86 ? 12.685 1.545 -14.324 1.00 94.00 86 LEU A N 1
ATOM 670 C CA . LEU A 1 86 ? 12.698 2.940 -13.864 1.00 94.00 86 LEU A CA 1
ATOM 671 C C . LEU A 1 86 ? 13.551 3.173 -12.605 1.00 94.00 86 LEU A C 1
ATOM 673 O O . LEU A 1 86 ? 13.673 4.313 -12.155 1.00 94.00 86 LEU A O 1
ATOM 677 N N . GLY A 1 87 ? 14.126 2.124 -12.008 1.00 93.19 87 GLY A N 1
ATOM 678 C CA . GLY A 1 87 ? 14.965 2.250 -10.811 1.00 93.19 87 GLY A CA 1
ATOM 679 C C . GLY A 1 87 ? 14.224 2.924 -9.650 1.00 93.19 87 GLY A C 1
ATOM 680 O O . GLY A 1 87 ? 13.080 2.580 -9.358 1.00 93.19 87 GLY A O 1
ATOM 681 N N . GLU A 1 88 ? 14.847 3.912 -9.004 1.00 93.00 88 GLU A N 1
ATOM 682 C CA . GLU A 1 88 ? 14.257 4.656 -7.876 1.00 93.00 88 GLU A CA 1
ATOM 683 C C . GLU A 1 88 ? 12.922 5.336 -8.233 1.00 93.00 88 GLU A C 1
ATOM 685 O O . GLU A 1 88 ? 11.992 5.359 -7.427 1.00 93.00 88 GLU A O 1
ATOM 690 N N . ARG A 1 89 ? 12.775 5.817 -9.474 1.00 94.56 89 ARG A N 1
ATOM 691 C CA . ARG A 1 89 ? 11.520 6.402 -9.970 1.00 94.56 89 ARG A CA 1
ATOM 692 C C . ARG A 1 89 ? 10.396 5.359 -9.988 1.00 94.56 89 ARG A C 1
ATOM 694 O O . ARG A 1 89 ? 9.276 5.639 -9.567 1.00 94.56 89 ARG A O 1
ATOM 701 N N . GLY A 1 90 ? 10.716 4.132 -10.405 1.00 94.94 90 GLY A N 1
ATOM 702 C CA . GLY A 1 90 ? 9.798 2.990 -10.367 1.00 94.94 90 GLY A CA 1
ATOM 703 C C . GLY A 1 90 ? 9.466 2.546 -8.944 1.00 94.94 90 GLY A C 1
ATOM 704 O O . GLY A 1 90 ? 8.321 2.203 -8.661 1.00 94.94 90 GLY A O 1
ATOM 705 N N . TRP A 1 91 ? 10.440 2.613 -8.036 1.00 95.31 91 TRP A N 1
ATOM 706 C CA . TRP A 1 91 ? 10.241 2.333 -6.613 1.00 95.31 91 TRP A CA 1
ATOM 707 C C . TRP A 1 91 ? 9.236 3.313 -5.992 1.00 95.31 91 TRP A C 1
ATOM 709 O O . TRP A 1 91 ? 8.234 2.883 -5.421 1.00 95.31 91 TRP A O 1
ATOM 719 N N . ARG A 1 92 ? 9.438 4.626 -6.177 1.00 94.62 92 ARG A N 1
ATOM 720 C CA . ARG A 1 92 ? 8.527 5.666 -5.659 1.00 94.62 92 ARG A CA 1
ATOM 721 C C . ARG A 1 92 ? 7.135 5.512 -6.253 1.00 94.62 92 ARG A C 1
ATOM 723 O O . ARG A 1 92 ? 6.155 5.475 -5.515 1.00 94.62 92 ARG A O 1
ATOM 730 N N . ALA A 1 93 ? 7.051 5.324 -7.570 1.00 95.44 93 ALA A N 1
ATOM 731 C CA . ALA A 1 93 ? 5.789 5.064 -8.250 1.00 95.44 93 ALA A CA 1
ATOM 732 C C . ALA A 1 93 ? 5.064 3.840 -7.670 1.00 95.44 93 ALA A C 1
ATOM 734 O O . ALA A 1 93 ? 3.879 3.942 -7.360 1.00 95.44 93 ALA A O 1
ATOM 735 N N . ALA A 1 94 ? 5.757 2.722 -7.432 1.00 95.75 94 ALA A N 1
ATOM 736 C CA . ALA A 1 94 ? 5.172 1.547 -6.790 1.00 95.75 94 ALA A CA 1
ATOM 737 C C . ALA A 1 94 ? 4.607 1.873 -5.397 1.00 95.75 94 ALA A C 1
ATOM 739 O O . ALA A 1 94 ? 3.471 1.507 -5.104 1.00 95.75 94 ALA A O 1
ATOM 740 N N . VAL A 1 95 ? 5.333 2.633 -4.572 1.00 95.50 95 VAL A N 1
ATOM 741 C CA . VAL A 1 95 ? 4.831 3.060 -3.255 1.00 95.50 95 VAL A CA 1
ATOM 742 C C . VAL A 1 95 ? 3.535 3.873 -3.381 1.00 95.50 95 VAL A C 1
ATOM 744 O O . VAL A 1 95 ? 2.583 3.620 -2.645 1.00 95.50 95 VAL A O 1
ATOM 747 N N . THR A 1 96 ? 3.421 4.773 -4.363 1.00 94.19 96 THR A N 1
ATOM 748 C CA . THR A 1 96 ? 2.167 5.528 -4.582 1.00 94.19 96 THR A CA 1
ATOM 749 C C . THR A 1 96 ? 0.992 4.656 -5.031 1.00 94.19 96 THR A C 1
ATOM 751 O O . THR A 1 96 ? -0.161 4.956 -4.723 1.00 94.19 96 THR A O 1
ATOM 754 N N . LEU A 1 97 ? 1.247 3.542 -5.725 1.00 93.88 97 LEU A N 1
ATOM 755 C CA . LEU A 1 97 ? 0.190 2.623 -6.161 1.00 93.88 97 LEU A CA 1
ATOM 756 C C . LEU A 1 97 ? -0.429 1.83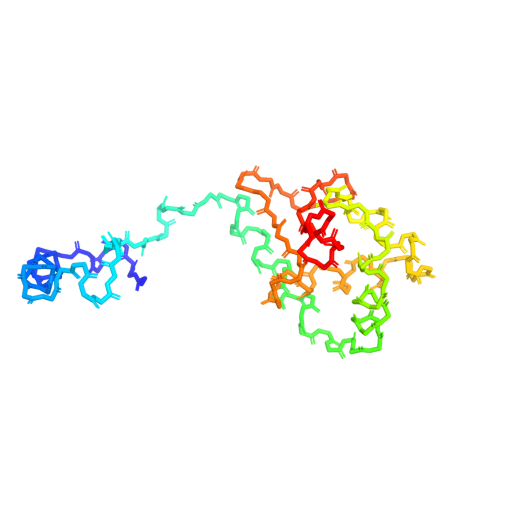1 -4.998 1.00 93.88 97 LEU A C 1
ATOM 758 O O . LEU A 1 97 ? -1.493 1.234 -5.181 1.00 93.88 97 LEU A O 1
ATOM 762 N N . ILE A 1 98 ? 0.171 1.884 -3.801 1.00 94.38 98 ILE A N 1
ATOM 763 C CA . ILE A 1 98 ? -0.425 1.349 -2.571 1.00 94.38 98 ILE A CA 1
ATOM 764 C C . ILE A 1 98 ? -1.702 2.119 -2.213 1.00 94.38 98 ILE A C 1
ATOM 766 O O . ILE A 1 98 ? -2.724 1.511 -1.911 1.00 94.38 98 ILE A O 1
ATOM 770 N N . GLN A 1 99 ? -1.696 3.453 -2.338 1.00 89.81 99 GLN A N 1
ATOM 771 C CA . GLN A 1 99 ? -2.895 4.282 -2.129 1.00 89.81 99 GLN A CA 1
ATOM 772 C C . GLN A 1 99 ? -4.021 3.955 -3.116 1.00 89.81 99 GLN A C 1
ATOM 774 O O . GLN A 1 99 ? -5.194 4.101 -2.787 1.00 89.81 99 GLN A O 1
ATOM 779 N N . LYS A 1 100 ? -3.670 3.501 -4.324 1.00 88.00 100 LYS A N 1
ATOM 780 C CA . LYS A 1 100 ? -4.633 3.093 -5.355 1.00 88.00 100 LYS A CA 1
ATOM 781 C C . LYS A 1 100 ? -5.125 1.651 -5.181 1.00 88.00 100 LYS A C 1
ATOM 783 O O . LYS A 1 100 ? -5.912 1.189 -6.000 1.00 88.00 100 LYS A O 1
ATOM 788 N N . GLY A 1 101 ? -4.645 0.931 -4.165 1.00 91.88 10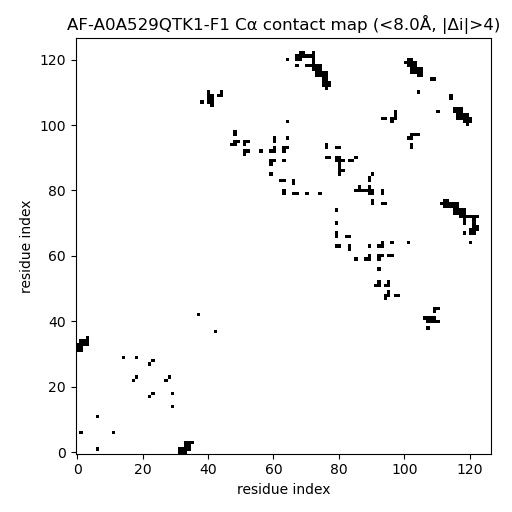1 GLY A N 1
ATOM 789 C CA . GLY A 1 101 ? -5.027 -0.454 -3.885 1.00 91.88 101 GLY A CA 1
ATOM 790 C C . GLY A 1 101 ? -4.476 -1.490 -4.871 1.00 91.88 101 GLY A C 1
ATOM 791 O O . GLY A 1 101 ? -4.851 -2.654 -4.793 1.00 91.88 101 GLY A O 1
ATOM 792 N N . LEU A 1 102 ? -3.581 -1.110 -5.793 1.00 93.94 102 LEU A N 1
ATOM 793 C CA . LEU A 1 102 ? -2.956 -2.064 -6.724 1.00 93.94 102 LEU A CA 1
ATOM 794 C C . LEU A 1 102 ? -1.861 -2.896 -6.047 1.00 93.94 102 LEU A C 1
ATOM 796 O O . LEU A 1 102 ? -1.576 -4.023 -6.456 1.00 93.94 102 LEU A O 1
ATOM 800 N N . LEU A 1 103 ? -1.262 -2.333 -5.001 1.00 95.75 103 LEU A N 1
ATOM 801 C CA . LEU A 1 103 ? -0.316 -2.991 -4.115 1.00 95.75 103 LEU A CA 1
ATOM 802 C C . LEU A 1 103 ? -0.822 -2.861 -2.678 1.00 95.75 103 LEU A C 1
ATOM 804 O O . LEU A 1 103 ? -1.391 -1.835 -2.315 1.00 95.75 103 LEU A O 1
ATOM 808 N N . ALA A 1 104 ? -0.581 -3.865 -1.846 1.00 95.44 104 ALA A N 1
ATOM 809 C CA . ALA A 1 104 ? -0.881 -3.796 -0.422 1.00 95.44 104 ALA A CA 1
ATOM 810 C C . ALA A 1 104 ? 0.326 -4.210 0.416 1.00 95.44 104 ALA A C 1
ATOM 812 O O . ALA A 1 104 ? 1.034 -5.173 0.105 1.00 95.44 104 ALA A O 1
ATOM 813 N N . VAL A 1 105 ? 0.547 -3.473 1.503 1.00 94.00 105 VAL A N 1
ATOM 814 C CA . VAL A 1 105 ? 1.573 -3.788 2.498 1.00 94.00 105 VAL A CA 1
ATOM 815 C C . VAL A 1 105 ? 0.950 -4.717 3.536 1.00 94.00 105 VAL A C 1
ATOM 817 O O . VAL A 1 105 ? -0.060 -4.343 4.135 1.00 94.00 105 VAL A O 1
ATOM 820 N N . PRO A 1 106 ? 1.509 -5.915 3.775 1.00 90.12 106 PRO A N 1
ATOM 821 C CA . PRO A 1 106 ? 1.057 -6.755 4.875 1.00 90.12 106 PRO A CA 1
ATOM 822 C C . PRO A 1 106 ? 1.158 -6.019 6.219 1.00 90.12 106 PRO A C 1
ATOM 824 O O . PRO A 1 106 ? 2.020 -5.157 6.408 1.00 90.12 106 PRO A O 1
ATOM 827 N N . ALA A 1 107 ? 0.298 -6.382 7.173 1.00 82.38 107 ALA A N 1
ATOM 828 C CA . ALA A 1 107 ? 0.356 -5.814 8.516 1.00 82.38 107 ALA A CA 1
ATOM 829 C C . ALA A 1 107 ? 1.759 -5.991 9.128 1.00 82.38 107 ALA A C 1
ATOM 831 O O . ALA A 1 107 ? 2.401 -7.026 8.941 1.00 82.38 107 ALA A O 1
ATOM 832 N N . ASN A 1 108 ? 2.222 -4.981 9.869 1.00 84.12 108 ASN A N 1
ATOM 833 C CA . ASN A 1 108 ? 3.517 -4.959 10.563 1.00 84.12 108 ASN A CA 1
ATOM 834 C C . ASN A 1 108 ? 4.771 -5.000 9.666 1.00 84.12 108 ASN A C 1
ATOM 836 O O . ASN A 1 108 ? 5.873 -5.196 10.174 1.00 84.12 108 ASN A O 1
ATOM 840 N N . VAL A 1 109 ? 4.643 -4.785 8.353 1.00 91.44 109 VAL A N 1
ATOM 841 C CA . VAL A 1 109 ? 5.792 -4.679 7.438 1.00 91.44 109 VAL A CA 1
ATOM 842 C C . VAL A 1 109 ? 6.128 -3.209 7.190 1.00 91.44 109 VAL A C 1
ATOM 844 O O . VAL A 1 109 ? 5.272 -2.440 6.762 1.00 91.44 109 VAL A O 1
ATOM 847 N N . ARG A 1 110 ? 7.384 -2.808 7.424 1.00 95.25 110 ARG A N 1
ATOM 848 C CA . ARG A 1 110 ? 7.910 -1.491 7.019 1.00 95.25 110 ARG A CA 1
ATOM 849 C C . ARG A 1 110 ? 8.299 -1.529 5.540 1.00 95.25 110 ARG A C 1
ATOM 851 O O . ARG A 1 110 ? 8.948 -2.478 5.104 1.00 95.25 110 ARG A O 1
ATOM 858 N N . LEU A 1 111 ? 7.933 -0.499 4.781 1.00 94.06 111 LEU A N 1
ATOM 859 C CA . LEU A 1 111 ? 8.362 -0.335 3.394 1.00 94.06 111 LEU A CA 1
ATOM 860 C C . LEU A 1 111 ? 9.884 -0.192 3.328 1.00 94.06 111 LEU A C 1
ATOM 862 O O . LEU A 1 111 ? 10.485 0.537 4.115 1.00 94.06 111 LEU A O 1
ATOM 866 N N . GLY A 1 112 ? 10.477 -0.893 2.372 1.00 92.94 112 GLY A N 1
ATOM 867 C CA . GLY A 1 112 ? 11.903 -0.925 2.078 1.00 92.94 112 GLY A CA 1
ATOM 868 C C . GLY A 1 112 ? 12.146 -1.846 0.885 1.00 92.94 112 GLY A C 1
ATOM 869 O O . GLY A 1 112 ? 11.231 -2.533 0.433 1.00 92.94 112 GLY A O 1
ATOM 870 N N . ASP A 1 113 ? 13.373 -1.900 0.375 1.00 91.00 113 ASP A N 1
ATOM 871 C CA . ASP A 1 113 ? 13.679 -2.602 -0.882 1.00 91.00 113 ASP A CA 1
ATOM 872 C C . ASP A 1 113 ? 13.249 -4.068 -0.913 1.00 91.00 113 ASP A C 1
ATOM 874 O O . ASP A 1 113 ? 12.815 -4.565 -1.949 1.00 91.00 113 ASP A O 1
ATOM 878 N N . GLN A 1 114 ? 13.377 -4.757 0.221 1.00 93.25 114 GLN A N 1
ATOM 879 C CA . GLN A 1 114 ? 13.050 -6.178 0.369 1.00 93.25 114 GLN A CA 1
ATOM 880 C C . GLN A 1 114 ? 11.641 -6.412 0.938 1.00 93.25 114 GLN A C 1
ATOM 882 O O . GLN A 1 114 ? 11.263 -7.555 1.188 1.00 93.25 114 GLN A O 1
ATOM 887 N N . ALA A 1 115 ? 10.861 -5.351 1.172 1.00 92.38 115 ALA A N 1
ATOM 888 C CA . ALA A 1 115 ? 9.507 -5.478 1.694 1.00 92.38 115 ALA A CA 1
ATOM 889 C C . ALA A 1 115 ? 8.623 -6.186 0.663 1.00 92.38 115 ALA A C 1
ATOM 891 O O . ALA A 1 115 ? 8.417 -5.675 -0.437 1.00 92.38 115 ALA A O 1
ATOM 892 N N . ILE A 1 116 ? 8.108 -7.362 1.027 1.00 95.69 116 ILE A N 1
ATOM 893 C CA . ILE A 1 116 ? 7.221 -8.146 0.169 1.00 95.69 116 ILE A CA 1
ATOM 894 C C . ILE A 1 116 ? 5.810 -7.572 0.245 1.00 95.69 116 ILE A C 1
ATOM 896 O O . ILE A 1 116 ? 5.181 -7.568 1.305 1.00 95.69 116 ILE A O 1
ATOM 900 N N . LEU A 1 117 ? 5.313 -7.125 -0.900 1.00 95.81 1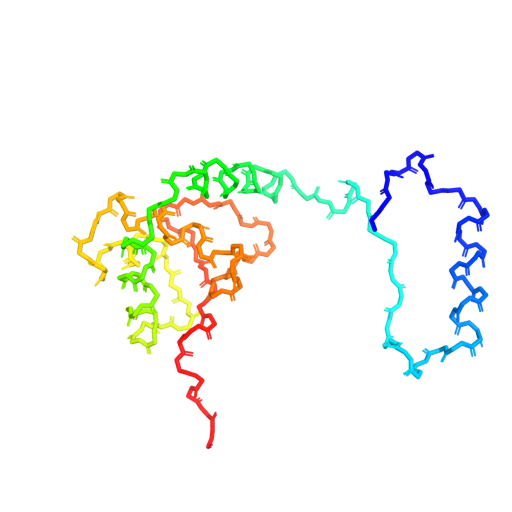17 LEU A N 1
ATOM 901 C CA . LEU A 1 117 ? 3.976 -6.588 -1.084 1.00 95.81 117 LEU A CA 1
ATOM 902 C C . LEU A 1 117 ? 3.052 -7.636 -1.697 1.00 95.81 117 LEU A C 1
ATOM 904 O O . LEU A 1 117 ? 3.494 -8.577 -2.362 1.00 95.81 117 LEU A O 1
ATOM 908 N N . VAL A 1 118 ? 1.754 -7.447 -1.486 1.00 96.75 118 VAL A N 1
ATOM 909 C CA . VAL A 1 118 ? 0.711 -8.154 -2.227 1.00 96.75 118 VAL A CA 1
ATOM 910 C C . VAL A 1 118 ? 0.408 -7.354 -3.486 1.00 96.75 118 VAL A C 1
ATOM 912 O O . VAL A 1 118 ? 0.081 -6.174 -3.408 1.00 96.75 118 VAL A O 1
ATOM 915 N N . ASN A 1 119 ? 0.526 -7.997 -4.640 1.00 96.56 119 ASN A N 1
ATOM 916 C CA . ASN A 1 119 ? 0.200 -7.421 -5.934 1.00 96.56 119 ASN A CA 1
ATOM 917 C C . ASN A 1 119 ? -1.209 -7.847 -6.346 1.00 96.56 119 ASN A C 1
ATOM 919 O O . ASN A 1 119 ? -1.406 -8.968 -6.810 1.00 96.56 119 ASN A O 1
ATOM 923 N N . HIS A 1 120 ? -2.172 -6.940 -6.195 1.00 93.88 120 HIS A N 1
ATOM 924 C CA . HIS A 1 120 ? -3.562 -7.164 -6.601 1.00 93.88 120 HIS A CA 1
ATOM 925 C C . HIS A 1 120 ? -3.753 -7.092 -8.120 1.00 93.88 120 HIS A C 1
ATOM 927 O O . HIS A 1 120 ? -4.763 -7.558 -8.636 1.00 93.88 120 HIS A O 1
ATOM 933 N N . GLY A 1 121 ? -2.783 -6.524 -8.841 1.00 87.94 121 GLY A N 1
ATOM 934 C CA . GLY A 1 121 ? -2.767 -6.514 -10.299 1.00 87.94 121 GLY A CA 1
ATOM 935 C C . GLY A 1 121 ? -2.267 -7.822 -10.910 1.00 87.94 121 GLY A C 1
ATOM 936 O O . GLY A 1 121 ? -2.558 -8.069 -12.080 1.00 87.94 121 GLY A O 1
ATOM 937 N N . ALA A 1 122 ? -1.534 -8.653 -10.152 1.00 86.31 122 ALA A N 1
ATOM 938 C CA . ALA A 1 122 ? -1.117 -9.975 -10.607 1.00 86.31 122 ALA A CA 1
ATOM 939 C C . ALA A 1 122 ? -2.370 -10.739 -11.010 1.00 86.31 122 ALA A C 1
ATOM 941 O O . ALA A 1 122 ? -3.297 -10.853 -10.209 1.00 86.31 122 ALA A O 1
ATOM 942 N N . ARG A 1 123 ? -2.407 -11.244 -12.249 1.00 67.56 123 ARG A N 1
ATOM 943 C CA . ARG A 1 123 ? -3.528 -12.065 -12.709 1.00 67.56 123 ARG A CA 1
ATOM 944 C C . ARG A 1 123 ? -3.835 -13.098 -11.632 1.00 67.56 123 ARG A C 1
ATOM 946 O O . ARG A 1 123 ? -2.967 -13.913 -11.310 1.00 67.56 123 ARG A O 1
ATOM 953 N N . GLU A 1 124 ? -5.051 -13.058 -11.092 1.00 50.84 124 GLU A N 1
ATOM 954 C CA . GLU A 1 124 ? -5.615 -14.183 -10.366 1.00 50.84 124 GLU A CA 1
ATOM 955 C C . GLU A 1 124 ? -5.522 -15.386 -11.304 1.00 50.84 124 GLU A C 1
ATOM 957 O O . GLU A 1 124 ? -6.301 -1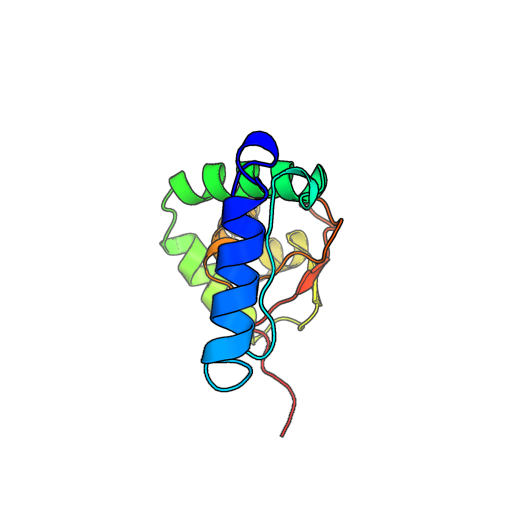5.561 -12.238 1.00 50.84 124 GLU A O 1
ATOM 962 N N . GLY A 1 125 ? -4.491 -16.206 -11.118 1.00 46.34 125 GLY A N 1
ATOM 963 C CA . GLY A 1 125 ? -4.463 -17.540 -11.677 1.00 46.34 125 GLY A CA 1
ATOM 964 C C . GLY A 1 125 ? -5.519 -18.352 -10.943 1.00 46.34 125 GLY A C 1
ATOM 965 O O . GLY A 1 125 ? -5.173 -19.005 -9.961 1.00 46.34 125 GLY A O 1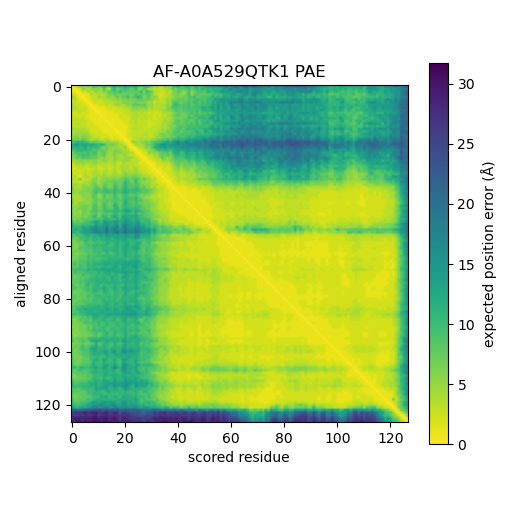
ATOM 966 N N . ARG A 1 126 ? -6.785 -18.225 -11.361 1.00 35.69 126 ARG A N 1
ATOM 967 C CA . ARG A 1 126 ? -7.976 -19.061 -11.094 1.00 35.69 126 ARG A CA 1
ATOM 968 C C . ARG A 1 126 ? -9.197 -18.257 -11.586 1.00 35.69 126 ARG A C 1
ATOM 970 O O . ARG A 1 126 ? -9.336 -17.119 -11.177 1.00 35.69 126 ARG A O 1
ATOM 977 N N . ARG A 1 127 ? -10.122 -18.747 -12.408 1.00 38.25 127 ARG A N 1
ATOM 978 C CA . ARG A 1 127 ? -10.512 -20.089 -12.865 1.00 38.25 127 ARG A CA 1
ATOM 979 C C . ARG A 1 127 ? -11.240 -19.946 -14.195 1.00 38.25 127 ARG A C 1
ATOM 981 O O . ARG A 1 127 ? -11.916 -18.909 -14.357 1.00 38.25 127 ARG A O 1
#

Foldseek 3Di:
DDAPVPPDPVVVVVQVVVCVPCNPVVPVDDDDDHPVNDDPLNVQLVVLLVVLLVVVPVVLLVLLLVQLQVDDQKDFLQVSCVSSVNHVSNSSSVSNCCVVVQWDQPPPFHHDRGRIIGGPNHPPPDD

Solvent-accessible surface area (backbone atoms only — not comparable to full-atom values): 7184 Å² total; per-residue (Å²): 122,48,52,66,92,68,66,46,69,69,57,52,50,52,50,50,55,47,46,72,75,51,37,70,82,79,41,93,72,88,79,91,48,37,68,84,80,50,50,70,35,55,53,54,40,50,51,52,31,54,60,49,47,72,67,67,54,59,67,41,34,50,48,37,60,70,42,36,50,81,40,61,52,66,42,28,42,45,57,51,5,58,74,49,72,45,45,71,56,19,34,46,22,50,47,33,34,36,82,72,59,44,29,44,75,52,89,87,51,54,80,50,60,80,33,64,25,40,32,67,44,16,65,74,91,72,132

Nearest PDB structures (foldseek):
  7wvs-assembly1_A  TM=3.812E-01  e=2.642E-02  Aspergillus carbonarius ITEM 5010
  7ww0-assembly1_A  TM=4.042E-01  e=6.979E-02  Aspergillus carbonarius ITEM 5010
  8gzi-assembly1_A  TM=3.709E-01  e=1.633E-01  Apiospora montagnei NRRL 25634
  7y3h-assembly1_A  TM=3.369E-01  e=8.898E-02  Apiospora montagnei NRRL 25634
  7el2-assembly1_A  TM=4.755E-01  e=3.837E+00  Acinetobacter baumannii

Mean predicted aligned error: 7.25 Å

Radius of gyration: 18.47 Å; Cα contacts (8 Å, |Δi|>4): 159; chains: 1; bounding box: 46×34×43 Å

pLDDT: mean 88.6, std 10.2, range [35.69, 97.0]

Secondary structure (DSSP, 8-state):
---GGG--HHHHHHHHHHHHHHGGGT-S------GGGS-HHHHHHHHHHHHHHTT--HHHHHHHHHHGGGS-SEEEHHHHHHHHT-THHHHHHHHHHHHTTSEEPPTTPPPSTTPEEEETTS-----

Sequence (127 aa):
MKYKIDVDEDLRETLRLVCEQVGDRIADEFRILTEEDLTLAQIENAKDIVAYAADYDFEAQTTVAAALPKLPARISLREIAQASGLGERGWRAAVTLIQKGLLAVPANVRLGDQAILVNHGAREGRR